Protein AF-A0A2G6HAK6-F1 (afdb_monomer_lite)

Structure (mmCIF, N/CA/C/O backbone):
data_AF-A0A2G6HAK6-F1
#
_entry.id   AF-A0A2G6HAK6-F1
#
loop_
_atom_site.group_PDB
_atom_site.id
_atom_site.type_symbol
_atom_site.label_atom_id
_atom_site.label_alt_id
_atom_site.label_comp_id
_atom_site.label_asym_id
_atom_site.label_entity_id
_atom_site.label_seq_id
_atom_site.pdbx_PDB_ins_code
_atom_site.Cartn_x
_atom_site.Cartn_y
_atom_site.Cartn_z
_atom_site.occupancy
_atom_site.B_iso_or_equiv
_atom_site.auth_seq_id
_atom_site.auth_comp_id
_atom_site.auth_asym_id
_atom_site.auth_atom_id
_atom_site.pdbx_PDB_model_num
ATOM 1 N N . LEU A 1 1 ? -2.390 -5.031 8.302 1.00 83.06 1 LEU A N 1
ATOM 2 C CA . LEU A 1 1 ? -2.705 -3.944 7.347 1.00 83.06 1 LEU A CA 1
ATOM 3 C C . LEU A 1 1 ? -3.026 -4.535 5.985 1.00 83.06 1 LEU A C 1
ATOM 5 O O . LEU A 1 1 ? -4.093 -4.241 5.489 1.00 83.06 1 LEU A O 1
ATOM 9 N N . GLY A 1 2 ? -2.200 -5.440 5.464 1.00 93.00 2 GLY A N 1
ATOM 10 C CA . GLY A 1 2 ? -2.522 -6.309 4.329 1.00 93.00 2 GLY A CA 1
ATOM 11 C C . GLY A 1 2 ? -1.300 -7.142 3.959 1.00 93.00 2 GLY A C 1
ATOM 12 O O . GLY A 1 2 ? -0.278 -7.049 4.647 1.00 93.00 2 GLY A O 1
ATOM 13 N N . GLN A 1 3 ? -1.403 -7.936 2.897 1.00 96.81 3 GLN A N 1
ATOM 14 C CA . GLN A 1 3 ? -0.266 -8.603 2.264 1.00 96.81 3 GLN A CA 1
ATOM 15 C C . GLN A 1 3 ? -0.197 -8.154 0.810 1.00 96.81 3 GLN A C 1
ATOM 17 O O . GLN A 1 3 ? -1.222 -8.119 0.140 1.00 96.81 3 GLN A O 1
ATOM 22 N N . VAL A 1 4 ? 1.000 -7.808 0.344 1.00 97.19 4 VAL A N 1
ATOM 23 C CA . VAL A 1 4 ? 1.249 -7.409 -1.043 1.00 97.19 4 VAL A CA 1
ATOM 24 C C . VAL A 1 4 ? 2.179 -8.462 -1.650 1.00 97.19 4 VAL A C 1
ATOM 26 O O . VAL A 1 4 ? 3.204 -8.760 -1.029 1.00 97.19 4 VAL A O 1
ATOM 29 N N . PRO A 1 5 ? 1.830 -9.073 -2.796 1.00 97.06 5 PRO A N 1
ATOM 30 C CA . PRO A 1 5 ? 2.698 -10.045 -3.451 1.00 97.06 5 PRO A CA 1
ATOM 31 C C . PRO A 1 5 ? 4.009 -9.390 -3.895 1.00 97.06 5 PRO A C 1
ATOM 33 O O . PRO A 1 5 ? 4.044 -8.205 -4.229 1.00 97.06 5 PRO A O 1
ATOM 36 N N . LEU A 1 6 ? 5.094 -10.168 -3.902 1.00 97.12 6 LEU A N 1
ATOM 37 C CA . LEU A 1 6 ? 6.344 -9.715 -4.505 1.00 97.12 6 LEU A CA 1
ATOM 38 C C . LEU A 1 6 ? 6.155 -9.614 -6.016 1.00 97.12 6 LEU A C 1
ATOM 40 O O . LEU A 1 6 ? 5.847 -10.606 -6.672 1.00 97.12 6 LEU A O 1
ATOM 44 N N . ASP A 1 7 ? 6.361 -8.411 -6.535 1.00 96.88 7 ASP A N 1
ATOM 45 C CA . ASP A 1 7 ? 6.162 -8.079 -7.937 1.00 96.88 7 ASP A CA 1
ATOM 46 C C . ASP A 1 7 ? 7.272 -7.120 -8.387 1.00 96.88 7 ASP A C 1
ATOM 48 O O . ASP A 1 7 ? 7.523 -6.083 -7.763 1.00 96.88 7 ASP A O 1
ATOM 52 N N . THR A 1 8 ? 7.974 -7.476 -9.459 1.00 97.50 8 THR A N 1
ATOM 53 C CA . THR A 1 8 ? 9.029 -6.644 -10.046 1.00 97.50 8 THR A CA 1
ATOM 54 C C . THR A 1 8 ? 8.487 -5.341 -10.621 1.00 97.50 8 THR A C 1
ATOM 56 O O . THR A 1 8 ? 9.146 -4.312 -10.463 1.00 97.50 8 THR A O 1
ATOM 59 N N . A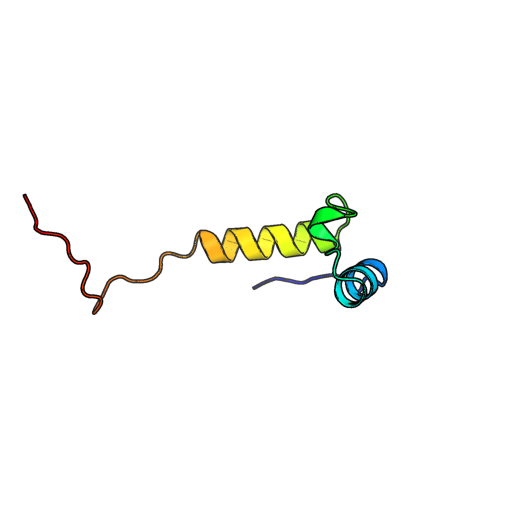LA A 1 9 ? 7.286 -5.353 -11.205 1.00 96.88 9 ALA A N 1
ATOM 60 C CA . ALA A 1 9 ? 6.658 -4.157 -11.760 1.00 96.88 9 ALA A CA 1
ATOM 6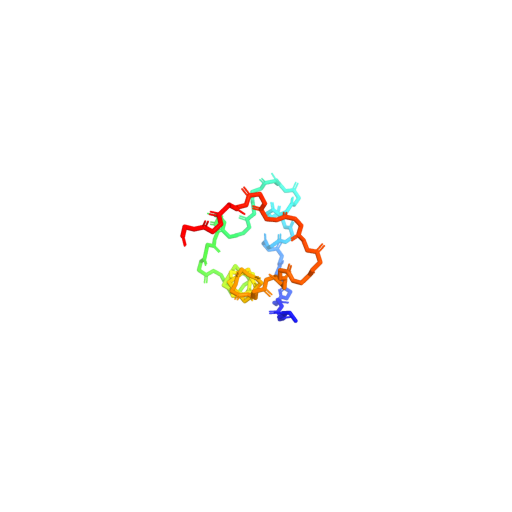1 C C . ALA A 1 9 ? 6.324 -3.138 -10.660 1.00 96.88 9 ALA A C 1
ATOM 63 O O . ALA A 1 9 ? 6.446 -1.930 -10.868 1.00 96.88 9 ALA A O 1
ATOM 64 N N . LEU A 1 10 ? 5.987 -3.611 -9.453 1.00 97.44 10 LEU A N 1
ATOM 65 C CA . LEU A 1 10 ? 5.758 -2.747 -8.292 1.00 97.44 10 LEU A CA 1
ATOM 66 C C . LEU A 1 10 ? 7.035 -1.995 -7.891 1.00 97.44 10 LEU A C 1
ATOM 68 O O . LEU A 1 10 ? 6.987 -0.782 -7.675 1.00 97.44 10 LEU A O 1
ATOM 72 N N . ARG A 1 11 ? 8.173 -2.698 -7.807 1.00 97.38 11 ARG A N 1
ATOM 73 C CA . ARG A 1 11 ? 9.482 -2.082 -7.522 1.00 97.38 11 ARG A CA 1
ATOM 74 C C . ARG A 1 11 ? 9.835 -1.055 -8.594 1.00 97.38 11 ARG A C 1
ATOM 76 O O . ARG A 1 11 ? 10.164 0.079 -8.268 1.00 97.38 11 ARG A O 1
ATOM 83 N N . GLU A 1 12 ? 9.750 -1.453 -9.859 1.00 97.94 12 GLU A N 1
ATOM 84 C CA . GLU A 1 12 ? 10.129 -0.615 -11.000 1.00 97.94 12 GLU A CA 1
ATOM 85 C C . GLU A 1 12 ? 9.285 0.647 -11.099 1.00 97.94 12 GLU A C 1
ATOM 87 O O . GLU A 1 12 ? 9.835 1.728 -11.290 1.00 97.94 12 GLU A O 1
ATOM 92 N N . GLY A 1 13 ? 7.969 0.536 -10.902 1.00 96.88 13 GLY A N 1
ATOM 93 C CA . GLY A 1 13 ? 7.083 1.695 -10.851 1.00 96.88 13 GLY A CA 1
ATOM 94 C C . GLY A 1 13 ? 7.435 2.653 -9.711 1.00 96.88 13 GLY A C 1
ATOM 95 O O . GLY A 1 13 ? 7.396 3.871 -9.891 1.00 96.88 13 GLY A O 1
ATOM 96 N N . GLY A 1 14 ? 7.839 2.120 -8.553 1.00 95.62 14 GLY A N 1
ATOM 97 C CA . GLY A 1 14 ? 8.361 2.914 -7.439 1.00 95.62 14 GLY A CA 1
ATOM 98 C C . GLY A 1 14 ? 9.650 3.660 -7.797 1.00 95.62 14 GLY A C 1
ATOM 99 O O . GLY A 1 14 ? 9.724 4.872 -7.598 1.00 95.62 14 GLY A O 1
ATOM 100 N N . ASP A 1 15 ? 10.623 2.959 -8.381 1.00 97.56 15 ASP A N 1
ATOM 101 C CA . ASP A 1 15 ? 11.913 3.527 -8.796 1.00 97.56 15 ASP A CA 1
ATOM 102 C C . ASP A 1 15 ? 11.751 4.581 -9.910 1.00 97.56 15 ASP A C 1
ATOM 104 O O . ASP A 1 15 ? 12.435 5.604 -9.915 1.00 97.56 15 ASP A O 1
ATOM 108 N N . ALA A 1 16 ? 10.823 4.354 -10.843 1.00 97.38 16 ALA A N 1
ATOM 109 C CA . ALA A 1 16 ? 10.530 5.251 -11.960 1.00 97.38 16 ALA A CA 1
ATOM 110 C C . ALA A 1 16 ? 9.628 6.441 -11.580 1.00 97.38 16 ALA A C 1
ATOM 112 O O . ALA A 1 16 ? 9.450 7.356 -12.385 1.00 97.38 16 ALA A O 1
ATOM 113 N N . GLY A 1 17 ? 9.032 6.437 -10.383 1.00 97.44 17 GLY A N 1
ATOM 114 C CA . GLY A 1 17 ? 8.086 7.468 -9.945 1.00 97.44 17 GLY A CA 1
ATOM 115 C C . GLY A 1 17 ? 6.698 7.380 -10.594 1.00 97.44 17 GLY A C 1
ATOM 116 O O . GLY A 1 17 ? 5.931 8.339 -10.518 1.00 97.44 17 GLY A O 1
ATOM 117 N N . VAL A 1 18 ? 6.354 6.242 -11.204 1.00 96.81 18 VAL A N 1
ATOM 118 C CA . VAL A 1 18 ? 5.022 5.944 -11.755 1.00 96.81 18 VAL A CA 1
ATOM 119 C C . VAL A 1 18 ? 4.481 4.692 -11.053 1.00 96.81 18 VAL A C 1
ATOM 121 O O . VAL A 1 18 ? 4.739 3.574 -11.498 1.00 96.81 18 VAL A O 1
ATOM 124 N N . PRO A 1 19 ? 3.763 4.849 -9.925 1.00 96.50 19 PRO A N 1
ATOM 125 C CA . PRO A 1 19 ? 3.317 3.728 -9.100 1.00 96.50 19 PRO A CA 1
ATOM 126 C C . PRO A 1 19 ? 2.435 2.728 -9.855 1.00 96.50 19 PRO A C 1
ATOM 128 O O . PRO A 1 19 ? 1.602 3.131 -10.666 1.00 96.50 19 PRO A O 1
ATOM 131 N N . ILE A 1 20 ? 2.532 1.441 -9.498 1.00 97.31 20 ILE A N 1
ATOM 132 C CA . ILE A 1 20 ? 1.774 0.358 -10.152 1.00 97.31 20 ILE A CA 1
ATOM 133 C C . ILE A 1 20 ? 0.253 0.558 -10.105 1.00 97.31 20 ILE A C 1
ATOM 135 O O . ILE A 1 20 ? -0.440 0.219 -11.049 1.00 97.31 20 ILE A O 1
ATOM 139 N N . VAL A 1 21 ? -0.274 1.204 -9.060 1.00 97.19 21 VAL A N 1
ATOM 140 C CA . VAL A 1 21 ? -1.708 1.541 -8.955 1.00 97.19 21 VAL A CA 1
ATOM 141 C C . VAL A 1 21 ? -2.193 2.512 -10.041 1.00 97.19 21 VAL A C 1
ATOM 143 O O . VAL A 1 21 ? -3.397 2.658 -10.225 1.00 97.19 21 VAL A O 1
ATOM 146 N N . LEU A 1 22 ? -1.276 3.197 -10.737 1.00 96.69 22 LEU A N 1
ATOM 147 C CA . LEU A 1 22 ? -1.575 4.060 -11.881 1.00 96.69 22 LEU A CA 1
ATOM 148 C C . LEU A 1 22 ? -1.228 3.393 -13.216 1.00 96.69 22 LEU A C 1
ATOM 150 O O . LEU A 1 22 ? -1.965 3.569 -14.181 1.00 96.69 22 LEU A O 1
ATOM 154 N N . SER A 1 23 ? -0.098 2.683 -13.292 1.00 96.69 23 SER A N 1
ATOM 155 C CA . SER A 1 23 ? 0.398 2.093 -14.543 1.00 96.69 23 SER A CA 1
ATOM 156 C C . SER A 1 23 ? -0.197 0.723 -14.874 1.00 96.69 23 SER A C 1
ATOM 158 O O . SER A 1 23 ? -0.354 0.422 -16.054 1.00 96.69 23 SER A O 1
ATOM 160 N N . ASP A 1 24 ? -0.540 -0.081 -13.866 1.00 97.50 24 ASP A N 1
ATOM 161 C CA . ASP A 1 24 ? -1.183 -1.394 -14.002 1.00 97.50 24 ASP A CA 1
ATOM 162 C C . ASP A 1 24 ? -2.164 -1.650 -12.832 1.00 97.50 24 ASP A C 1
ATOM 164 O O . ASP A 1 24 ? -1.863 -2.395 -11.886 1.00 97.50 24 ASP A O 1
ATOM 168 N N . PRO A 1 25 ? -3.335 -0.986 -12.852 1.00 97.00 25 PRO A N 1
ATOM 169 C CA . PRO A 1 25 ? -4.298 -1.013 -11.751 1.00 97.00 25 PRO A CA 1
ATOM 170 C C . PRO A 1 25 ? -4.949 -2.386 -11.529 1.00 97.00 25 PRO A C 1
ATOM 172 O O . PRO A 1 25 ? -5.429 -2.647 -10.427 1.00 97.00 25 PRO A O 1
ATOM 175 N N . ASP A 1 26 ? -4.943 -3.259 -12.539 1.00 96.94 26 ASP A N 1
ATOM 176 C CA . ASP A 1 26 ? -5.544 -4.595 -12.467 1.00 96.94 26 ASP A CA 1
ATOM 177 C C . ASP A 1 26 ? -4.558 -5.657 -11.941 1.00 96.94 26 ASP A C 1
ATOM 179 O O . ASP A 1 26 ? -4.940 -6.808 -11.701 1.00 96.94 26 ASP A O 1
ATOM 183 N N . SER A 1 27 ? -3.290 -5.288 -11.721 1.00 97.81 27 SER A N 1
ATOM 184 C CA . SER A 1 27 ? -2.295 -6.188 -11.135 1.00 97.81 27 SER A CA 1
ATOM 185 C C . SER A 1 27 ? -2.664 -6.608 -9.700 1.00 97.81 27 SER A C 1
ATOM 187 O O . SER A 1 27 ? -3.200 -5.812 -8.918 1.00 97.81 27 SER A O 1
ATOM 189 N N . PRO A 1 28 ? -2.303 -7.834 -9.269 1.00 98.06 28 PRO A N 1
ATOM 190 C CA . PRO A 1 28 ? -2.546 -8.285 -7.897 1.00 98.06 28 PRO A CA 1
ATOM 191 C C . PRO A 1 28 ? -1.901 -7.389 -6.829 1.00 98.06 28 PRO A C 1
ATOM 193 O O . PRO A 1 28 ? -2.453 -7.215 -5.741 1.00 98.06 28 PRO A O 1
ATOM 196 N N . ALA A 1 29 ? -0.735 -6.806 -7.127 1.00 98.12 29 ALA A N 1
ATOM 197 C CA . ALA A 1 29 ? -0.057 -5.874 -6.235 1.00 98.12 29 ALA A CA 1
ATOM 198 C C . ALA A 1 29 ? -0.797 -4.530 -6.123 1.00 98.12 29 ALA A C 1
ATOM 200 O O . ALA A 1 29 ? -0.937 -4.012 -5.010 1.00 98.12 29 ALA A O 1
ATOM 201 N N . ALA A 1 30 ? -1.305 -3.987 -7.236 1.00 98.06 30 ALA A N 1
ATOM 202 C CA . ALA A 1 30 ? -2.115 -2.770 -7.221 1.00 98.06 30 ALA A CA 1
ATOM 203 C C . ALA A 1 30 ? -3.411 -2.964 -6.425 1.00 98.06 30 ALA A C 1
ATOM 205 O O . ALA A 1 30 ? -3.694 -2.166 -5.528 1.00 98.06 30 ALA A O 1
ATOM 206 N N . ALA A 1 31 ? -4.141 -4.054 -6.680 1.00 98.19 31 ALA A N 1
ATOM 207 C CA . ALA A 1 31 ? -5.368 -4.383 -5.959 1.00 98.19 31 ALA A CA 1
ATOM 208 C C . ALA A 1 31 ? -5.129 -4.493 -4.441 1.00 98.19 31 ALA A C 1
ATOM 210 O O . ALA A 1 31 ? -5.828 -3.859 -3.650 1.00 98.19 31 ALA A O 1
ATOM 211 N N . ALA A 1 32 ? -4.076 -5.207 -4.024 1.00 98.19 32 ALA A N 1
ATOM 212 C CA . ALA A 1 32 ? -3.725 -5.344 -2.612 1.00 98.19 32 ALA A CA 1
ATOM 213 C C . ALA A 1 32 ? -3.398 -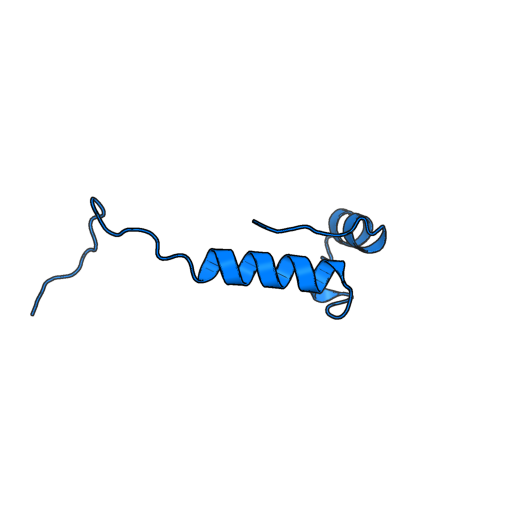3.997 -1.939 1.00 98.19 32 ALA A C 1
ATOM 215 O O . ALA A 1 32 ? -3.809 -3.755 -0.801 1.00 98.19 32 ALA A O 1
ATOM 216 N N . LEU A 1 33 ? -2.674 -3.101 -2.621 1.00 97.69 33 LEU A N 1
ATOM 217 C CA . LEU A 1 33 ? -2.399 -1.752 -2.110 1.00 97.69 33 LEU A CA 1
ATOM 218 C C . LEU A 1 33 ? -3.680 -0.921 -1.981 1.00 97.69 33 LEU A C 1
ATOM 220 O O . LEU A 1 33 ? -3.839 -0.191 -0.997 1.00 97.69 33 LEU A O 1
ATOM 224 N N . TRP A 1 34 ? -4.598 -1.053 -2.940 1.00 97.12 34 TRP A N 1
ATOM 225 C CA . TRP A 1 34 ? -5.884 -0.363 -2.920 1.00 97.12 34 TRP A CA 1
ATOM 226 C C . TRP A 1 34 ? -6.750 -0.806 -1.737 1.00 97.12 34 TRP A C 1
ATOM 228 O O . TRP A 1 34 ? -7.274 0.033 -1.002 1.00 97.12 34 TRP A O 1
ATOM 238 N N . ASP A 1 35 ? -6.815 -2.110 -1.473 1.00 96.38 35 ASP A N 1
ATOM 239 C CA . ASP A 1 35 ? -7.551 -2.670 -0.336 1.00 96.38 35 ASP A CA 1
ATOM 240 C C . ASP A 1 35 ? -6.989 -2.199 1.010 1.00 96.38 35 ASP A C 1
ATOM 242 O O . ASP A 1 35 ? -7.741 -1.805 1.910 1.00 96.38 35 ASP A O 1
ATOM 246 N N . VAL A 1 36 ? -5.658 -2.164 1.147 1.00 96.44 36 VAL A N 1
ATOM 247 C CA . VAL A 1 36 ? -4.994 -1.605 2.336 1.00 96.44 36 VAL A CA 1
ATOM 248 C C . VAL A 1 36 ? -5.380 -0.138 2.523 1.00 96.44 36 VAL A C 1
ATOM 250 O O . VAL A 1 36 ? -5.722 0.270 3.637 1.00 96.44 36 VAL A O 1
ATOM 253 N N . ALA A 1 37 ? -5.344 0.659 1.453 1.00 95.88 37 ALA A N 1
ATOM 254 C CA . ALA A 1 37 ? -5.700 2.072 1.501 1.00 95.88 37 ALA A CA 1
ATOM 255 C C . ALA A 1 37 ? -7.167 2.275 1.913 1.00 95.88 37 ALA A C 1
ATOM 257 O O . ALA A 1 37 ? -7.444 3.104 2.785 1.00 95.88 37 ALA A O 1
ATOM 258 N N . GLN A 1 38 ? -8.094 1.480 1.373 1.00 94.81 38 GLN A N 1
ATOM 259 C CA . GLN A 1 38 ? -9.506 1.531 1.758 1.00 94.81 38 GLN A CA 1
ATOM 260 C C . GLN A 1 38 ? -9.721 1.184 3.236 1.00 94.81 38 GLN A C 1
ATOM 262 O O . GLN A 1 38 ? -10.433 1.900 3.946 1.00 94.81 38 GLN A O 1
ATOM 267 N N . ALA A 1 39 ? -9.071 0.131 3.734 1.00 93.06 39 ALA A N 1
ATOM 268 C CA . ALA A 1 39 ? -9.165 -0.263 5.139 1.00 93.06 39 ALA A CA 1
ATOM 269 C C . ALA A 1 39 ? -8.585 0.801 6.089 1.00 93.06 39 ALA A C 1
ATOM 271 O O . ALA A 1 39 ? -9.095 1.018 7.191 1.00 93.06 39 ALA A O 1
ATOM 272 N N . LEU A 1 40 ? -7.519 1.489 5.674 1.00 92.06 40 LEU A N 1
ATOM 273 C CA . LEU A 1 40 ? -6.947 2.602 6.430 1.00 92.06 40 LEU A CA 1
ATOM 274 C C . LEU A 1 40 ? -7.867 3.827 6.434 1.00 92.06 40 LEU A C 1
ATOM 276 O O . LEU A 1 40 ? -8.010 4.470 7.475 1.00 92.06 40 LEU A O 1
ATOM 280 N N . ALA A 1 41 ? -8.494 4.140 5.300 1.00 91.94 41 ALA A N 1
ATOM 281 C CA . ALA A 1 41 ? -9.386 5.286 5.156 1.00 91.94 41 ALA A CA 1
ATOM 282 C C . ALA A 1 41 ? -10.688 5.125 5.956 1.00 91.94 41 ALA A C 1
ATOM 284 O O . ALA A 1 41 ? -11.187 6.101 6.516 1.00 91.94 41 ALA A O 1
ATOM 285 N N . SER A 1 42 ? -11.221 3.902 6.052 1.00 88.44 42 SER A N 1
ATOM 286 C CA . SER A 1 42 ? -12.461 3.612 6.786 1.00 88.44 42 SER A CA 1
ATOM 287 C C . SER A 1 42 ? -12.284 3.587 8.308 1.00 88.44 42 SER A C 1
ATOM 289 O O . SER A 1 42 ? -13.258 3.708 9.056 1.00 88.44 42 SER A O 1
ATOM 291 N N . ARG A 1 43 ? -11.046 3.468 8.803 1.00 80.50 43 ARG A N 1
ATOM 292 C CA . ARG A 1 43 ? -10.763 3.467 10.238 1.00 80.50 43 ARG A CA 1
ATOM 293 C C . ARG A 1 43 ? -11.005 4.855 10.832 1.00 80.50 43 ARG A C 1
ATOM 295 O O . ARG A 1 43 ? -10.170 5.753 10.713 1.00 80.50 43 ARG A O 1
ATOM 302 N N . ALA A 1 44 ? -12.121 5.006 11.548 1.00 77.62 44 ALA A N 1
ATOM 303 C CA . ALA A 1 44 ? -12.430 6.219 12.296 1.00 77.62 44 ALA A CA 1
ATOM 304 C C . ALA A 1 44 ? -11.261 6.593 13.219 1.00 77.62 44 ALA A C 1
ATOM 306 O O . ALA A 1 44 ? -10.848 5.833 14.101 1.00 77.62 44 ALA A O 1
ATOM 307 N N . ARG A 1 45 ? -10.710 7.791 13.017 1.00 76.19 45 ARG A N 1
ATOM 308 C CA . ARG A 1 45 ? -9.757 8.370 13.960 1.00 76.19 45 ARG A CA 1
ATOM 309 C C . ARG A 1 45 ? -10.567 8.887 15.138 1.00 76.19 45 ARG A C 1
ATOM 311 O O . ARG A 1 45 ? -11.413 9.756 14.956 1.00 76.19 45 ARG A O 1
ATOM 318 N N . GLY A 1 46 ? -10.321 8.340 16.328 1.00 81.81 46 GLY A N 1
ATOM 319 C CA . GLY A 1 46 ? -10.979 8.799 17.548 1.00 81.81 46 GLY A CA 1
ATOM 320 C C . GLY A 1 46 ? -10.874 10.321 17.687 1.00 81.81 46 GLY A C 1
ATOM 321 O O . GLY A 1 46 ? -9.813 10.908 17.443 1.00 81.81 46 GLY A O 1
ATOM 322 N N . LEU A 1 47 ? -11.996 10.944 18.045 1.00 86.00 47 LEU A N 1
ATOM 323 C CA . LEU A 1 47 ? -12.084 12.385 18.296 1.00 86.00 47 LEU A CA 1
ATOM 324 C C . LEU A 1 47 ? -11.858 12.730 19.775 1.00 86.00 47 LEU A C 1
ATOM 326 O O . LEU A 1 47 ? -11.739 13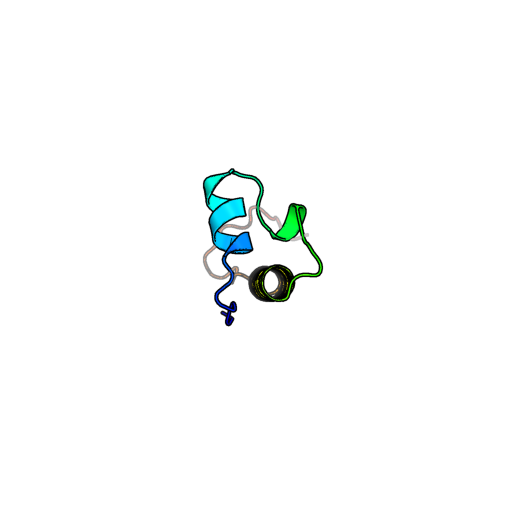.901 20.120 1.00 86.00 47 LEU A O 1
ATOM 330 N N . ALA A 1 48 ? -11.764 11.720 20.648 1.00 85.31 48 ALA A N 1
ATOM 331 C CA . ALA A 1 48 ? -11.458 11.909 22.059 1.00 85.31 48 ALA A CA 1
ATOM 332 C C . ALA A 1 48 ? -10.142 12.691 22.222 1.00 85.31 48 ALA A C 1
ATOM 334 O O . ALA A 1 48 ? -9.106 12.300 21.683 1.00 85.31 48 ALA A O 1
ATOM 335 N N . GLY A 1 49 ? -10.202 13.816 22.938 1.00 85.00 49 GLY A N 1
ATOM 336 C CA . GLY A 1 49 ? -9.051 14.689 23.187 1.00 85.00 49 GLY A CA 1
ATOM 337 C C . GLY A 1 49 ? -8.651 15.615 22.029 1.00 85.00 49 GLY A C 1
ATOM 338 O O . GLY A 1 49 ? -7.674 16.346 22.170 1.00 85.00 49 GLY A O 1
ATOM 339 N N . ARG A 1 50 ? -9.376 15.632 20.900 1.00 86.69 50 ARG A N 1
ATOM 340 C CA . ARG A 1 50 ? -9.145 16.595 19.809 1.00 86.69 50 ARG A CA 1
A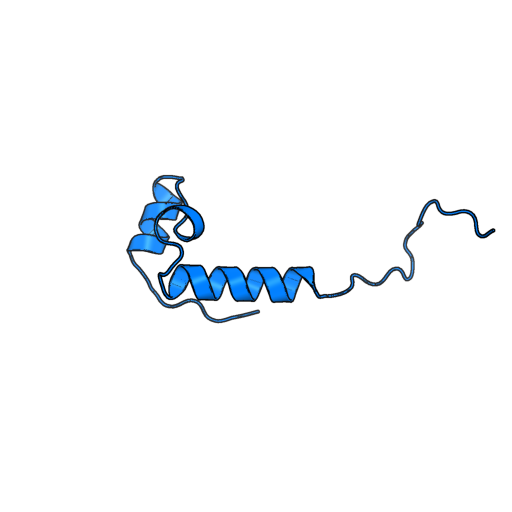TOM 341 C C . ARG A 1 50 ? -10.064 17.803 19.939 1.00 86.69 50 ARG A C 1
ATOM 343 O O . ARG A 1 50 ? -11.275 17.654 20.053 1.00 86.69 50 ARG A O 1
ATOM 350 N N . SER A 1 51 ? -9.486 19.003 19.852 1.00 88.62 51 SER A N 1
ATOM 351 C CA . SER A 1 51 ? -10.270 20.217 19.622 1.00 88.62 51 SER A CA 1
ATOM 352 C C . SER A 1 51 ? -10.854 20.155 18.213 1.00 88.62 51 SER A C 1
ATOM 354 O O . SER A 1 51 ? -10.108 20.071 17.237 1.00 88.62 51 SER A O 1
ATOM 356 N N . LEU A 1 52 ? -12.183 20.127 18.116 1.00 88.06 52 LEU A N 1
ATOM 357 C CA . LEU A 1 52 ? -12.893 19.973 16.845 1.00 88.06 52 LEU A CA 1
ATOM 358 C C . LEU A 1 52 ? -13.273 21.311 16.204 1.00 88.06 52 LEU A C 1
ATOM 360 O O . LEU A 1 52 ? -13.725 21.316 15.067 1.00 88.06 52 LEU A O 1
ATOM 364 N N . GLY A 1 53 ? -13.107 22.435 16.911 1.00 89.38 53 GLY A N 1
ATOM 365 C CA . GLY A 1 53 ? -13.464 23.761 16.393 1.00 89.38 53 GLY A CA 1
ATOM 366 C C . GLY A 1 53 ? -14.943 23.913 16.011 1.00 89.38 53 GLY A C 1
ATOM 367 O O . GLY A 1 53 ? -15.274 24.814 15.249 1.00 89.38 53 GLY A O 1
ATOM 368 N N . VAL A 1 54 ? -15.820 23.035 16.511 1.00 87.94 54 VAL A N 1
ATOM 369 C CA . VAL A 1 54 ? -17.266 23.077 16.265 1.00 87.94 54 VAL A CA 1
ATOM 370 C C . VAL A 1 54 ? -17.989 23.662 17.472 1.00 87.94 54 VAL A C 1
ATOM 372 O O . VAL A 1 54 ? -17.685 23.314 18.615 1.00 87.94 54 VAL A O 1
ATOM 375 N N . THR A 1 55 ? -18.967 24.525 17.216 1.00 82.31 55 THR A N 1
ATOM 376 C CA . THR A 1 55 ?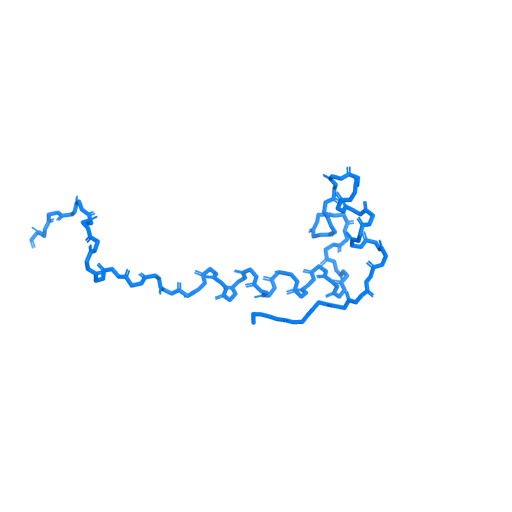 -19.902 25.019 18.230 1.00 82.31 55 THR A CA 1
ATOM 377 C C . THR A 1 55 ? -21.201 24.230 18.080 1.00 82.31 55 THR A C 1
ATOM 379 O O . THR A 1 55 ? -21.771 24.254 16.987 1.00 82.31 55 THR A O 1
ATOM 382 N N . PRO A 1 56 ? -21.660 23.493 19.109 1.00 79.31 56 PRO A N 1
ATOM 383 C CA . PRO A 1 56 ? -22.955 22.825 19.050 1.00 79.31 56 PRO A CA 1
ATOM 384 C C . PRO A 1 56 ? -24.063 23.862 18.851 1.00 79.31 56 PRO A C 1
ATOM 386 O O . PRO A 1 56 ? -24.011 24.930 19.466 1.00 79.31 56 PRO A O 1
ATOM 389 N N . VAL A 1 57 ? -25.030 23.542 17.991 1.00 73.69 57 VAL A N 1
ATOM 390 C CA . VAL A 1 57 ? -26.286 24.296 17.853 1.00 73.69 57 VAL A CA 1
ATOM 391 C C . VAL A 1 57 ? -27.318 23.821 18.862 1.00 73.69 57 VAL A C 1
ATOM 393 O O . VAL A 1 57 ? -27.295 22.613 19.195 1.00 73.69 57 VAL A O 1
#

Radius of gyration: 17.2 Å; chains: 1; bounding box: 38×35×38 Å

pLDDT: mean 92.74, std 6.65, range [73.69, 98.19]

Foldseek 3Di:
DFDADDDPVQVVCVVVVNGCCRVPVPDSRNVGVVVVVVVVVPDDDDCVPPDPVDDDD

Sequence (57 aa):
LGQVPLDTALREGGDAGVPIVLSDPDSPAAAALWDVAQALASRARGLAGRSLGVTPV

Secondary structure (DSSP, 8-state):
-------HHHHHHHHHT--HHHH-TTSHHHHHHHHHHHHHHHSPPP-TT----PPP-